Protein AF-A0A2W6TA71-F1 (afdb_monomer_lite)

Sequence (88 aa):
MDERLPQFLHRPVQILWFDSQEFIVVMSTIFVAVIVGGMIGWALLGVLLLFIPWKRSKPRGFIPHLAWRWGLLKFRNYPGPTQTRFFE

pLDDT: mean 86.03, std 9.28, range [51.62, 97.0]

Structure (mmCIF, N/CA/C/O backbone):
data_AF-A0A2W6TA71-F1
#
_entry.id   AF-A0A2W6TA71-F1
#
loop_
_atom_site.group_PDB
_atom_site.id
_atom_site.type_symbol
_atom_site.label_atom_id
_atom_site.label_alt_id
_atom_site.label_comp_id
_atom_site.label_asym_id
_atom_site.label_entity_id
_atom_site.label_seq_id
_atom_site.pdbx_PDB_ins_code
_atom_site.Cartn_x
_atom_site.Cartn_y
_atom_site.Cartn_z
_atom_site.occupancy
_atom_site.B_iso_or_equiv
_atom_site.auth_seq_id
_atom_site.auth_comp_id
_atom_site.auth_asym_id
_atom_site.auth_atom_id
_atom_site.pdbx_PDB_model_num
ATOM 1 N N . MET A 1 1 ? -11.776 16.749 37.203 1.00 51.62 1 MET A N 1
ATOM 2 C CA . MET A 1 1 ? -10.641 16.314 36.366 1.00 51.62 1 MET A CA 1
ATOM 3 C C . MET A 1 1 ? -11.066 16.552 34.935 1.00 51.62 1 MET A C 1
ATOM 5 O O . MET A 1 1 ? -11.968 15.861 34.486 1.00 51.62 1 MET A O 1
ATOM 9 N N . ASP A 1 2 ? -10.527 17.571 34.270 1.00 58.31 2 ASP A N 1
ATOM 10 C CA . ASP A 1 2 ? -10.874 17.828 32.871 1.00 58.31 2 ASP A CA 1
ATOM 11 C C . ASP A 1 2 ? -10.261 16.735 31.999 1.00 58.31 2 ASP A C 1
ATOM 13 O O . ASP A 1 2 ? -9.039 16.623 31.866 1.00 58.31 2 ASP A O 1
ATOM 17 N N . GLU A 1 3 ? -11.122 15.892 31.445 1.00 66.06 3 GLU A N 1
ATOM 18 C CA . GLU A 1 3 ? -10.735 14.763 30.614 1.00 66.06 3 GLU A CA 1
ATOM 19 C C . GLU A 1 3 ? -10.318 15.292 29.236 1.00 66.06 3 GLU A C 1
ATOM 21 O O . GLU A 1 3 ? -11.134 15.607 28.370 1.00 66.06 3 GLU A O 1
ATOM 26 N N . ARG A 1 4 ? -9.008 15.481 29.048 1.00 69.56 4 ARG A N 1
ATOM 27 C CA . ARG A 1 4 ? -8.429 15.991 27.799 1.00 69.56 4 ARG A CA 1
ATOM 28 C C . ARG A 1 4 ? -8.395 14.886 26.752 1.00 69.56 4 ARG A C 1
ATOM 30 O O . ARG A 1 4 ? -7.349 14.291 26.499 1.00 69.56 4 ARG A O 1
ATOM 37 N N . LEU A 1 5 ? -9.542 14.605 26.141 1.00 75.69 5 LEU A N 1
ATOM 38 C CA . LEU A 1 5 ? -9.603 13.664 25.031 1.00 75.69 5 LEU A CA 1
ATOM 39 C C . LEU A 1 5 ? -8.991 14.321 23.777 1.00 75.69 5 LEU A C 1
ATOM 41 O O . LEU A 1 5 ? -9.433 15.403 23.379 1.00 75.69 5 LEU A O 1
ATOM 45 N N . PRO A 1 6 ? -7.972 13.722 23.136 1.00 74.50 6 PRO A N 1
ATOM 46 C CA . PRO A 1 6 ? -7.362 14.301 21.946 1.00 74.50 6 PRO A CA 1
ATOM 47 C C . PRO A 1 6 ? -8.392 14.407 20.817 1.00 74.50 6 PRO A C 1
ATOM 49 O O . PRO A 1 6 ? -8.866 13.396 20.298 1.00 74.50 6 PRO A O 1
ATOM 52 N N . GLN A 1 7 ? -8.693 15.632 20.380 1.00 73.50 7 GLN A N 1
ATOM 53 C CA . GLN A 1 7 ? -9.657 15.917 19.305 1.00 73.50 7 GLN A CA 1
ATOM 54 C C . GLN A 1 7 ? -9.346 15.161 17.995 1.00 73.50 7 GLN A C 1
ATOM 56 O O . GLN A 1 7 ? -10.228 14.904 17.173 1.00 73.50 7 GLN A O 1
ATOM 61 N N . PHE A 1 8 ? -8.085 14.770 17.798 1.00 72.44 8 PHE A N 1
ATOM 62 C CA . PHE A 1 8 ? -7.588 14.145 16.575 1.00 72.44 8 PHE A CA 1
ATOM 63 C C . PHE A 1 8 ? -7.328 12.643 16.691 1.00 72.44 8 PHE A C 1
ATOM 65 O O . PHE A 1 8 ? -6.701 12.094 15.792 1.00 72.44 8 PHE A O 1
ATOM 72 N N . LEU A 1 9 ? -7.845 11.957 17.719 1.00 69.50 9 LEU A N 1
ATOM 73 C CA . LEU A 1 9 ? -7.665 10.502 17.867 1.00 69.50 9 LEU A CA 1
ATOM 74 C C . LEU A 1 9 ? -8.145 9.716 16.634 1.00 69.50 9 LEU A C 1
ATOM 76 O O . LEU A 1 9 ? -7.605 8.671 16.292 1.00 69.50 9 LEU A O 1
ATOM 80 N N . HIS A 1 10 ? -9.155 10.244 15.941 1.00 71.62 10 HIS A N 1
ATOM 81 C CA . HIS A 1 10 ? -9.667 9.638 14.725 1.00 71.62 10 HIS A CA 1
ATOM 82 C C . HIS A 1 10 ? -8.722 9.828 13.530 1.00 71.62 10 HIS A C 1
ATOM 84 O O . HIS A 1 10 ? -8.782 9.001 12.623 1.00 71.62 10 HIS A O 1
ATOM 90 N N . ARG A 1 11 ? -7.904 10.900 13.477 1.00 70.81 11 ARG A N 1
ATOM 91 C CA . ARG A 1 11 ? -7.097 11.294 12.302 1.00 70.81 11 ARG A CA 1
ATOM 92 C C . ARG A 1 11 ? -5.976 10.287 12.019 1.00 70.81 11 ARG A C 1
ATOM 94 O O . ARG A 1 11 ? -5.396 9.742 12.950 1.00 70.81 11 ARG A O 1
ATOM 101 N N . PRO A 1 12 ? -5.678 10.011 10.736 1.00 72.56 12 PRO A N 1
ATOM 102 C CA . PRO A 1 12 ? -4.645 9.054 10.390 1.00 72.56 12 PRO A CA 1
ATOM 103 C C . PRO A 1 12 ? -3.281 9.676 10.691 1.00 72.56 12 PRO A C 1
ATOM 105 O O . PRO A 1 12 ? -3.109 10.892 10.578 1.00 72.56 12 PRO A O 1
ATOM 108 N N . VAL A 1 13 ? -2.288 8.854 11.008 1.00 78.75 13 VAL A N 1
ATOM 109 C CA . VAL A 1 13 ? -0.911 9.347 11.056 1.00 78.75 13 VAL A CA 1
ATOM 110 C C . VAL A 1 13 ? -0.499 9.715 9.631 1.00 78.75 13 VAL A C 1
ATOM 112 O O . VAL A 1 13 ? -0.480 8.859 8.746 1.00 78.75 13 VAL A O 1
ATOM 115 N N . GLN A 1 14 ? -0.221 11.000 9.412 1.00 81.69 14 GLN A N 1
ATOM 116 C CA . GLN A 1 14 ? 0.216 11.529 8.125 1.00 81.69 14 GLN A CA 1
ATOM 117 C C . GLN A 1 14 ? 1.737 11.697 8.108 1.00 81.69 14 GLN A C 1
ATOM 119 O O . GLN A 1 14 ? 2.317 12.285 9.017 1.00 81.69 14 GLN A O 1
ATOM 124 N N . ILE A 1 15 ? 2.366 11.206 7.047 1.00 82.31 15 ILE A N 1
ATOM 125 C CA . ILE A 1 15 ? 3.787 11.333 6.737 1.00 82.31 15 ILE A CA 1
ATOM 126 C C . ILE A 1 15 ? 3.862 11.950 5.342 1.00 82.31 15 ILE A C 1
ATOM 128 O O . ILE A 1 15 ? 3.446 11.315 4.377 1.00 82.31 15 ILE A O 1
ATOM 132 N N . LEU A 1 16 ? 4.377 13.179 5.217 1.00 78.25 16 LEU A N 1
ATOM 133 C CA . LEU A 1 16 ? 4.603 13.827 3.912 1.00 78.25 16 LEU A CA 1
ATOM 134 C C . LEU A 1 16 ? 3.365 13.764 2.989 1.00 78.25 16 LEU A C 1
ATOM 136 O O . LEU A 1 16 ? 3.453 13.309 1.855 1.00 78.25 16 LEU A O 1
ATOM 140 N N . TRP A 1 17 ? 2.195 14.180 3.493 1.00 80.00 17 TRP A N 1
ATOM 141 C CA . TRP A 1 17 ? 0.898 14.152 2.783 1.00 80.00 17 TRP A CA 1
ATOM 142 C C . TRP A 1 17 ? 0.263 12.763 2.575 1.00 80.00 17 TRP A C 1
ATOM 144 O O . TRP A 1 17 ? -0.907 12.669 2.196 1.00 80.00 17 TRP A O 1
ATOM 154 N N . PHE A 1 18 ? 0.990 11.683 2.857 1.00 84.62 18 PHE A N 1
ATOM 155 C CA . PHE A 1 18 ? 0.490 10.314 2.793 1.00 84.62 18 PHE A CA 1
ATOM 156 C C . PHE A 1 18 ? 0.037 9.830 4.166 1.00 84.62 18 PHE A C 1
ATOM 158 O O . PHE A 1 18 ? 0.681 10.076 5.179 1.00 84.62 18 PHE A O 1
ATOM 165 N N . ASP A 1 19 ? -1.070 9.100 4.216 1.00 87.62 19 ASP A N 1
ATOM 166 C CA . ASP A 1 19 ? -1.357 8.256 5.377 1.00 87.62 19 ASP A CA 1
ATOM 167 C C . ASP A 1 19 ? -0.300 7.141 5.485 1.00 87.62 19 ASP A C 1
ATOM 169 O O . ASP A 1 19 ? 0.233 6.693 4.472 1.00 87.62 19 ASP A O 1
ATOM 173 N N . SER A 1 20 ? -0.020 6.662 6.696 1.00 86.31 20 SER A N 1
ATOM 174 C CA . SER A 1 20 ? 0.942 5.579 6.967 1.00 86.31 20 SER A CA 1
ATOM 175 C C . SER A 1 20 ? 0.861 4.391 5.988 1.00 86.31 20 SER A C 1
ATOM 177 O O . SER A 1 20 ? 1.887 3.907 5.514 1.00 86.31 20 SER A O 1
ATOM 179 N N . GLN A 1 21 ? -0.348 3.954 5.618 1.00 86.31 21 GLN A N 1
ATOM 180 C CA . GLN A 1 21 ? -0.549 2.862 4.658 1.00 86.31 21 GLN A CA 1
ATOM 181 C C . GLN A 1 21 ? -0.195 3.265 3.226 1.00 86.31 21 GLN A C 1
ATOM 183 O O . GLN A 1 21 ? 0.387 2.472 2.492 1.00 86.31 21 GLN A O 1
ATOM 188 N N . GLU A 1 22 ? -0.538 4.493 2.827 1.00 90.19 22 GLU A N 1
ATOM 189 C CA . GLU A 1 22 ? -0.149 5.031 1.520 1.00 90.19 22 GLU A CA 1
ATOM 190 C C . GLU A 1 22 ? 1.368 5.133 1.424 1.00 90.19 22 GLU A C 1
ATOM 192 O O . GLU A 1 22 ? 1.936 4.726 0.418 1.00 90.19 22 GLU A O 1
ATOM 197 N N . PHE A 1 23 ? 2.023 5.602 2.486 1.00 91.38 23 PHE A N 1
ATOM 198 C CA . PHE A 1 23 ? 3.471 5.733 2.529 1.00 91.38 23 PHE A CA 1
ATOM 199 C C . PHE A 1 23 ? 4.169 4.380 2.343 1.00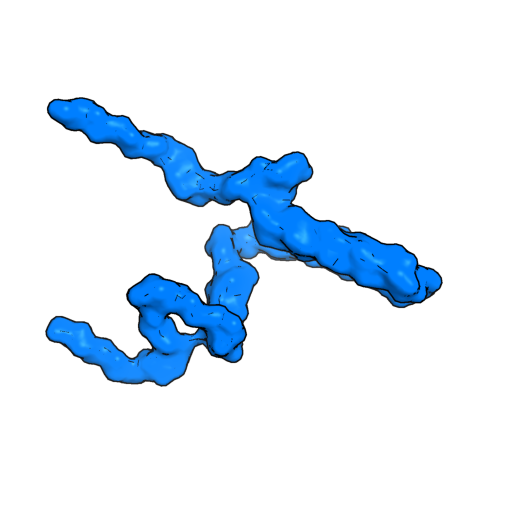 91.38 23 PHE A C 1
ATOM 201 O O . PHE A 1 23 ? 5.050 4.261 1.496 1.00 91.38 23 PHE A O 1
ATOM 208 N N . ILE A 1 24 ? 3.736 3.345 3.073 1.00 90.81 24 ILE A N 1
ATOM 209 C CA . ILE A 1 24 ? 4.300 1.992 2.943 1.00 90.81 24 ILE A CA 1
ATOM 210 C C . ILE A 1 24 ? 4.134 1.470 1.512 1.00 90.81 24 ILE A C 1
ATOM 212 O O . ILE A 1 24 ? 5.108 1.002 0.930 1.00 90.81 24 ILE A O 1
ATOM 216 N N . VAL A 1 25 ? 2.935 1.596 0.929 1.00 92.31 25 VAL A N 1
ATOM 217 C CA . VAL A 1 25 ? 2.653 1.128 -0.440 1.00 92.31 25 VAL A CA 1
ATOM 218 C C . VAL A 1 25 ? 3.478 1.890 -1.479 1.00 92.31 25 VAL A C 1
ATOM 220 O O . VAL A 1 25 ? 4.014 1.280 -2.405 1.00 92.31 25 VAL A O 1
ATOM 223 N N . VAL A 1 26 ? 3.607 3.211 -1.338 1.00 94.06 26 VAL A N 1
ATOM 22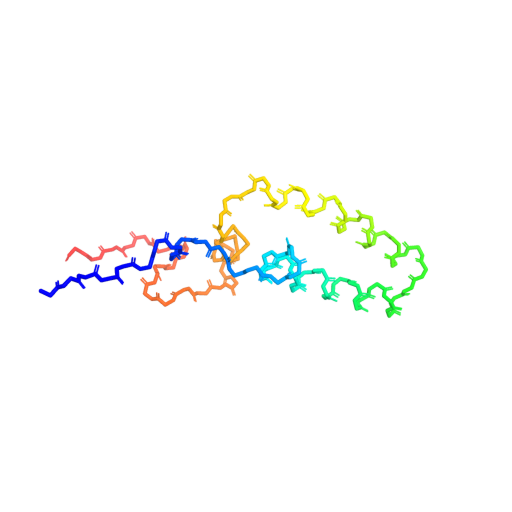4 C CA . VAL A 1 26 ? 4.413 4.047 -2.239 1.00 94.06 26 VAL A CA 1
ATOM 225 C C . VAL A 1 26 ? 5.880 3.636 -2.166 1.00 94.06 26 VAL A C 1
ATOM 227 O O . VAL A 1 26 ? 6.475 3.326 -3.197 1.00 94.06 26 VAL A O 1
ATOM 230 N N . MET A 1 27 ? 6.444 3.561 -0.960 1.00 95.44 27 MET A N 1
ATOM 231 C CA . MET A 1 27 ? 7.850 3.210 -0.765 1.00 95.44 27 MET A CA 1
ATOM 232 C C . MET A 1 27 ? 8.161 1.798 -1.265 1.00 95.44 27 MET A C 1
ATOM 234 O O . MET A 1 27 ? 9.146 1.613 -1.979 1.00 95.44 27 MET A O 1
ATOM 238 N N . SER A 1 28 ? 7.311 0.810 -0.961 1.00 94.88 28 SER A N 1
ATOM 239 C CA . SER A 1 28 ? 7.511 -0.565 -1.430 1.00 94.88 28 SER A CA 1
ATOM 240 C C . SER A 1 28 ? 7.411 -0.673 -2.951 1.00 94.88 28 SER A C 1
ATOM 242 O O . SER A 1 28 ? 8.202 -1.375 -3.573 1.00 94.88 28 SER A O 1
ATOM 244 N N . THR A 1 29 ? 6.463 0.038 -3.567 1.00 95.56 29 THR A N 1
ATOM 245 C CA . THR A 1 29 ? 6.262 -0.018 -5.021 1.00 95.56 29 THR A CA 1
ATOM 246 C C . THR A 1 29 ? 7.405 0.655 -5.766 1.00 95.56 29 THR A C 1
ATOM 248 O O . THR A 1 29 ? 7.904 0.086 -6.732 1.00 95.56 29 THR A O 1
ATOM 251 N N . ILE A 1 30 ? 7.860 1.827 -5.307 1.00 94.94 30 ILE A N 1
ATOM 252 C CA . ILE A 1 30 ? 9.019 2.514 -5.896 1.00 94.94 30 ILE A CA 1
ATOM 253 C C . ILE A 1 30 ? 10.262 1.631 -5.783 1.00 94.94 30 ILE A C 1
ATOM 255 O O . ILE A 1 30 ? 10.973 1.457 -6.768 1.00 94.94 30 ILE A O 1
ATOM 259 N N . PHE A 1 31 ? 10.496 1.026 -4.616 1.00 97.00 31 PHE A N 1
ATOM 260 C CA . PHE A 1 31 ? 11.627 0.123 -4.408 1.00 97.00 31 PHE A CA 1
ATOM 261 C C . PHE A 1 31 ? 11.626 -1.043 -5.409 1.00 97.00 31 PHE A C 1
ATOM 263 O O . PHE A 1 31 ? 12.626 -1.279 -6.086 1.00 97.00 31 PHE A O 1
ATOM 270 N N . VAL A 1 32 ? 10.487 -1.725 -5.573 1.00 96.44 32 VAL A N 1
ATOM 271 C CA . VAL A 1 32 ? 10.348 -2.823 -6.546 1.00 96.44 32 VAL A CA 1
ATOM 272 C C . VAL A 1 32 ? 10.487 -2.320 -7.986 1.00 96.44 32 VAL A C 1
ATOM 274 O O . VAL A 1 32 ? 11.172 -2.950 -8.787 1.00 96.44 32 VAL A O 1
ATOM 277 N N . ALA A 1 33 ? 9.885 -1.178 -8.325 1.00 96.19 33 ALA A N 1
ATOM 278 C CA . ALA A 1 33 ? 9.938 -0.614 -9.671 1.00 96.19 33 ALA A CA 1
ATOM 279 C C . ALA A 1 33 ? 11.367 -0.253 -10.102 1.00 96.19 33 ALA A C 1
ATOM 281 O O . ALA A 1 33 ? 11.727 -0.487 -11.255 1.00 96.19 33 ALA A O 1
ATOM 282 N N . VAL A 1 34 ? 12.186 0.268 -9.182 1.00 96.19 34 VAL A N 1
ATOM 283 C CA . VAL A 1 34 ? 13.598 0.590 -9.440 1.00 96.19 34 VAL A CA 1
ATOM 284 C C . VAL A 1 34 ? 14.425 -0.674 -9.682 1.00 96.19 34 VAL A C 1
ATOM 286 O O . VAL A 1 34 ? 15.267 -0.675 -10.574 1.00 96.19 34 VAL A O 1
ATOM 289 N N . ILE A 1 35 ? 14.171 -1.752 -8.932 1.00 96.25 35 ILE A N 1
ATOM 290 C CA . ILE A 1 35 ? 14.883 -3.030 -9.102 1.00 96.25 35 ILE A CA 1
ATOM 291 C C . ILE A 1 35 ? 14.512 -3.699 -10.427 1.00 96.25 35 ILE A C 1
ATOM 293 O O . ILE A 1 35 ? 15.388 -4.170 -11.147 1.00 96.25 35 ILE A O 1
ATOM 297 N N . VAL A 1 36 ? 13.216 -3.765 -10.741 1.00 95.94 36 VAL A N 1
ATOM 298 C CA . VAL A 1 36 ? 12.732 -4.437 -11.955 1.00 95.94 36 VAL A CA 1
ATOM 299 C C . VAL A 1 36 ? 13.081 -3.628 -13.207 1.00 95.94 36 VAL A C 1
ATOM 301 O O . VAL A 1 36 ? 13.472 -4.201 -14.223 1.00 95.94 36 VAL A O 1
ATOM 304 N N . GLY A 1 37 ? 12.951 -2.301 -13.143 1.00 92.19 37 GLY A N 1
ATOM 305 C CA . GLY A 1 37 ? 13.222 -1.401 -14.259 1.00 92.19 37 GLY A CA 1
ATOM 306 C C . GLY A 1 37 ? 12.327 -1.630 -15.488 1.00 92.19 37 GLY A C 1
ATOM 307 O O . GLY A 1 37 ? 11.324 -2.350 -15.458 1.00 92.19 37 GLY A O 1
ATOM 308 N N . GLY A 1 38 ? 12.685 -0.970 -16.594 1.00 94.06 38 GLY A N 1
ATOM 309 C CA . GLY A 1 38 ? 12.025 -1.132 -17.894 1.00 94.06 38 GLY A CA 1
ATOM 310 C C . GLY A 1 38 ? 10.525 -0.810 -17.891 1.00 94.06 38 GLY A 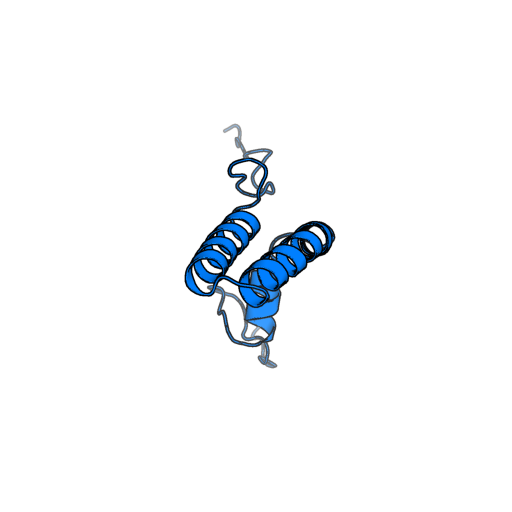C 1
ATOM 311 O O . GLY A 1 38 ? 10.027 -0.050 -17.060 1.00 94.06 38 GLY A O 1
ATOM 312 N N . MET A 1 39 ? 9.782 -1.396 -18.838 1.00 95.38 39 MET A N 1
ATOM 313 C CA . MET A 1 39 ? 8.334 -1.165 -18.963 1.00 95.38 39 MET A CA 1
ATOM 314 C C . MET A 1 39 ? 7.546 -1.641 -17.738 1.00 95.38 39 MET A C 1
ATOM 316 O O . MET A 1 39 ? 6.535 -1.036 -17.400 1.00 95.38 39 MET A O 1
ATOM 320 N N . ILE A 1 40 ? 8.008 -2.693 -17.055 1.00 94.88 40 ILE A N 1
ATOM 321 C CA . ILE A 1 40 ? 7.327 -3.231 -15.871 1.00 94.88 40 ILE A CA 1
ATOM 322 C C . ILE A 1 40 ? 7.437 -2.247 -14.702 1.00 94.88 40 ILE A C 1
ATOM 324 O O . ILE A 1 40 ? 6.429 -1.963 -14.058 1.00 94.88 40 ILE A O 1
ATOM 328 N N . GLY A 1 41 ? 8.617 -1.664 -14.462 1.00 94.62 41 GLY A N 1
ATOM 329 C CA . GLY A 1 41 ? 8.791 -0.614 -13.454 1.00 94.62 41 GLY A CA 1
ATOM 330 C C . GLY A 1 41 ? 7.895 0.599 -13.724 1.00 94.62 41 GLY A C 1
ATOM 331 O O . GLY A 1 41 ? 7.191 1.063 -12.827 1.00 94.62 41 GLY A O 1
ATOM 332 N N . TRP A 1 42 ? 7.829 1.055 -14.978 1.00 95.62 42 TRP A N 1
ATOM 333 C CA . TRP A 1 42 ? 6.923 2.139 -15.373 1.00 95.62 42 TRP A CA 1
ATOM 334 C C . TRP A 1 42 ? 5.444 1.776 -15.210 1.00 95.62 42 TRP A C 1
ATOM 336 O O . TRP A 1 42 ? 4.665 2.599 -14.729 1.00 95.62 42 TRP A O 1
ATOM 346 N N . ALA A 1 43 ? 5.051 0.546 -15.547 1.00 96.44 43 ALA A N 1
ATOM 347 C CA . ALA A 1 43 ? 3.688 0.067 -15.345 1.00 96.44 43 ALA A CA 1
ATOM 348 C C . ALA A 1 43 ? 3.310 0.048 -13.855 1.00 96.44 43 ALA A C 1
ATOM 350 O O . ALA A 1 43 ? 2.222 0.497 -13.500 1.00 96.44 43 ALA A O 1
ATOM 351 N N . LEU A 1 44 ? 4.215 -0.393 -12.972 1.00 95.44 44 LEU A N 1
ATOM 352 C CA . LEU A 1 44 ? 4.006 -0.364 -11.520 1.00 95.44 44 LEU A CA 1
ATOM 353 C C . LEU A 1 44 ? 3.791 1.063 -11.001 1.00 95.44 44 LEU A C 1
ATOM 355 O O . LEU A 1 44 ? 2.885 1.291 -10.199 1.00 95.44 44 LEU A O 1
ATOM 359 N N . LEU A 1 45 ? 4.567 2.033 -11.493 1.00 95.56 45 LEU A N 1
ATOM 360 C CA . LEU A 1 45 ? 4.366 3.445 -11.157 1.00 95.56 45 LEU A CA 1
ATOM 361 C C . LEU A 1 45 ? 3.030 3.980 -11.695 1.00 95.56 45 LEU A C 1
ATOM 363 O O . LEU A 1 45 ? 2.325 4.690 -10.980 1.00 95.56 45 LEU A O 1
ATOM 367 N N . GLY A 1 46 ? 2.639 3.6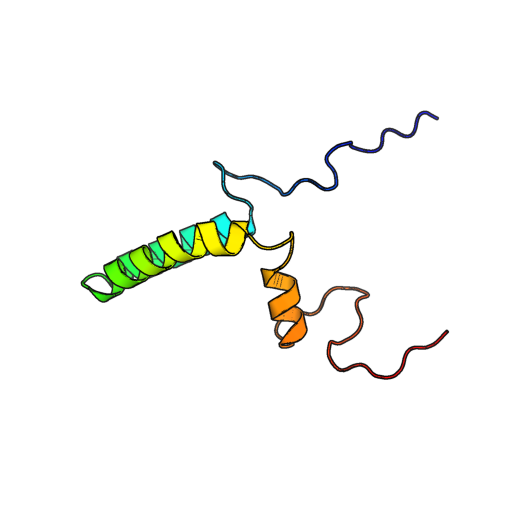02 -12.914 1.00 96.19 46 GLY A N 1
ATOM 368 C CA . GLY A 1 46 ? 1.334 3.955 -13.480 1.00 96.19 46 GLY A CA 1
ATOM 369 C C . GLY A 1 46 ? 0.173 3.420 -12.638 1.00 96.19 46 GLY A C 1
ATOM 370 O O . GLY A 1 46 ? -0.742 4.165 -12.287 1.00 96.19 46 GLY A O 1
ATOM 371 N N . VAL A 1 47 ? 0.243 2.149 -12.233 1.00 95.69 47 VAL A N 1
ATOM 372 C CA . VAL A 1 47 ? -0.739 1.532 -11.330 1.00 95.69 47 VAL A CA 1
ATOM 373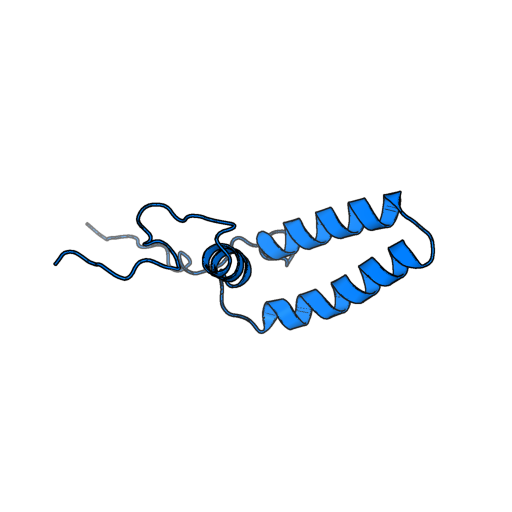 C C . VAL A 1 47 ? -0.760 2.242 -9.978 1.00 95.69 47 VAL A C 1
ATOM 375 O O . VAL A 1 47 ? -1.840 2.518 -9.461 1.00 95.69 47 VAL A O 1
ATOM 378 N N . LEU A 1 48 ? 0.401 2.594 -9.418 1.00 95.06 48 LEU A N 1
ATOM 379 C CA . LEU A 1 48 ? 0.495 3.315 -8.147 1.00 95.06 48 LEU A CA 1
ATOM 380 C C . LEU A 1 48 ? -0.230 4.668 -8.197 1.00 95.06 48 LEU A C 1
ATOM 382 O O . LEU A 1 48 ? -0.983 4.998 -7.278 1.00 95.06 48 LEU A O 1
ATOM 386 N N . LEU A 1 49 ? -0.048 5.428 -9.279 1.00 94.25 49 LEU A N 1
ATOM 387 C CA . LEU A 1 49 ? -0.699 6.728 -9.468 1.00 94.25 49 LEU A CA 1
ATOM 388 C C . LEU A 1 49 ? -2.225 6.618 -9.546 1.00 94.25 49 LEU A C 1
ATOM 390 O O . LEU A 1 49 ? -2.918 7.505 -9.054 1.00 94.25 49 LEU A O 1
ATOM 394 N N . LEU A 1 50 ? -2.752 5.529 -10.110 1.00 95.19 50 LEU A N 1
ATOM 395 C CA . LEU A 1 50 ? -4.192 5.245 -10.135 1.00 95.19 50 LEU A CA 1
ATOM 396 C C . LEU A 1 50 ? -4.698 4.687 -8.796 1.00 95.19 50 LEU A C 1
ATOM 398 O O . LEU A 1 50 ? -5.826 4.960 -8.378 1.00 95.19 50 LEU A O 1
ATOM 402 N N . PHE A 1 51 ? -3.859 3.929 -8.094 1.00 93.06 51 PHE A N 1
ATOM 403 C CA . PHE A 1 51 ? -4.200 3.300 -6.825 1.00 93.06 51 PHE A CA 1
ATOM 404 C C . PHE A 1 51 ? -4.388 4.319 -5.696 1.00 93.06 51 PHE A C 1
ATOM 406 O O . PHE A 1 51 ? -5.317 4.180 -4.903 1.00 93.06 51 PHE A O 1
ATOM 413 N N . ILE A 1 52 ? -3.552 5.361 -5.618 1.00 92.00 52 ILE A N 1
ATOM 414 C CA . ILE A 1 52 ? -3.628 6.387 -4.561 1.00 92.00 52 ILE A CA 1
ATOM 415 C C . ILE A 1 52 ? -5.001 7.092 -4.506 1.00 92.00 52 ILE A C 1
ATOM 417 O O . ILE A 1 52 ? -5.622 7.070 -3.438 1.00 92.00 52 ILE A O 1
ATOM 421 N N . PRO A 1 53 ? -5.529 7.702 -5.588 1.00 92.69 53 PRO A N 1
ATOM 422 C CA . PRO A 1 53 ? -6.838 8.354 -5.551 1.00 92.69 53 PRO A CA 1
ATOM 423 C C . PRO A 1 53 ? -7.963 7.348 -5.284 1.00 92.69 53 PRO A C 1
ATOM 425 O O . PRO A 1 53 ? -8.879 7.643 -4.515 1.00 92.69 53 PRO A O 1
ATOM 428 N N . TRP A 1 54 ? -7.862 6.129 -5.827 1.00 93.25 54 TRP A N 1
ATOM 429 C CA . TRP A 1 54 ? -8.813 5.063 -5.523 1.00 93.25 54 TRP A CA 1
ATOM 430 C C . TRP A 1 54 ? -8.810 4.694 -4.033 1.00 93.25 54 TRP A C 1
ATOM 432 O O . TRP A 1 54 ? -9.878 4.646 -3.422 1.00 93.25 54 TRP A O 1
ATOM 442 N N . LYS A 1 55 ? -7.642 4.513 -3.404 1.00 89.75 55 LYS A N 1
ATOM 443 C CA . LYS A 1 55 ? -7.527 4.229 -1.964 1.00 89.75 55 LYS A CA 1
ATOM 444 C C . LYS A 1 55 ? -8.079 5.379 -1.131 1.00 89.75 55 LYS A C 1
ATOM 446 O O . LYS A 1 55 ? -8.753 5.129 -0.135 1.00 89.75 55 LYS A O 1
ATOM 451 N N . ARG A 1 56 ? -7.835 6.629 -1.533 1.00 89.31 56 ARG A N 1
ATOM 452 C CA . ARG A 1 56 ? -8.344 7.824 -0.837 1.00 89.31 56 ARG A CA 1
ATOM 453 C C . ARG A 1 56 ? -9.870 7.945 -0.870 1.00 89.31 56 ARG A C 1
ATOM 455 O O . ARG A 1 56 ? -10.427 8.581 0.016 1.00 89.31 56 ARG A O 1
ATOM 462 N N . SER A 1 57 ? -10.545 7.295 -1.823 1.00 89.81 57 SER A N 1
ATOM 463 C CA . SER A 1 57 ? -12.015 7.186 -1.834 1.00 89.81 57 SER A CA 1
ATOM 464 C C . SER A 1 57 ? -12.575 6.216 -0.780 1.00 89.81 57 SER A C 1
ATOM 466 O O . SER A 1 57 ? -13.786 6.167 -0.568 1.00 89.81 57 SER A O 1
ATOM 468 N N . LYS A 1 58 ? -11.724 5.403 -0.139 1.00 89.06 58 LYS A N 1
ATOM 469 C CA . LYS A 1 58 ? -12.131 4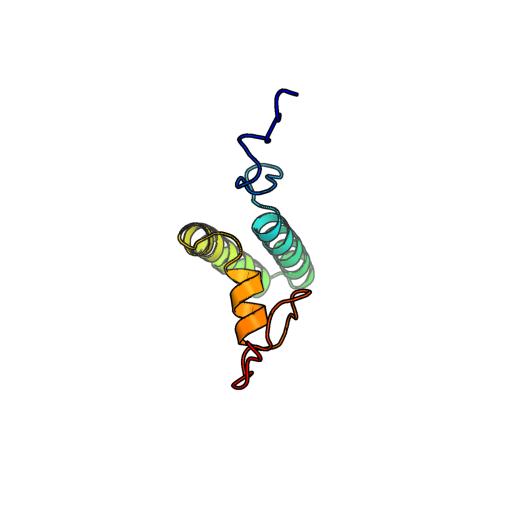.371 0.823 1.00 89.06 58 LYS A CA 1
ATOM 470 C C . LYS A 1 58 ? -12.009 4.868 2.268 1.00 89.06 58 LYS A C 1
ATOM 472 O O . LYS A 1 58 ? -11.168 5.720 2.559 1.00 89.06 58 LYS A O 1
ATOM 477 N N . PRO A 1 59 ? -12.820 4.325 3.196 1.00 85.62 59 PRO A N 1
ATOM 478 C CA . PRO A 1 59 ? -12.721 4.669 4.608 1.00 85.62 59 PRO A CA 1
ATOM 479 C C . PRO A 1 59 ? -11.369 4.258 5.202 1.00 85.62 59 PRO A C 1
ATOM 481 O O . PRO A 1 59 ? -10.628 3.430 4.663 1.00 85.62 59 PRO A O 1
ATOM 484 N N . ARG A 1 60 ? -11.052 4.833 6.365 1.00 79.00 60 ARG A N 1
ATOM 485 C CA . ARG A 1 60 ? -9.841 4.483 7.112 1.00 79.00 60 ARG A CA 1
ATOM 486 C C . ARG A 1 60 ? -9.778 2.998 7.425 1.00 79.00 60 ARG A C 1
ATOM 488 O O . ARG A 1 60 ? -10.789 2.365 7.705 1.00 79.00 60 ARG A O 1
ATOM 495 N N . GLY A 1 61 ? -8.563 2.457 7.403 1.00 82.25 61 GLY A N 1
ATOM 496 C CA . GLY A 1 61 ? -8.340 1.052 7.715 1.00 82.25 61 GLY A CA 1
ATOM 497 C C . GLY A 1 61 ? -8.874 0.089 6.654 1.00 82.25 61 GLY A C 1
ATOM 498 O O . GLY A 1 61 ? -8.880 -1.109 6.915 1.00 82.25 61 GLY A O 1
ATOM 499 N N . PHE A 1 62 ? -9.277 0.563 5.468 1.00 86.94 62 PHE A N 1
ATOM 500 C CA . PHE A 1 62 ? -9.791 -0.295 4.398 1.00 86.94 62 PHE A CA 1
ATOM 501 C C . PHE A 1 62 ? -8.834 -1.441 4.042 1.00 86.94 62 PHE A C 1
ATOM 503 O O . PHE A 1 62 ? -9.262 -2.589 3.992 1.00 86.94 62 PHE A O 1
ATOM 510 N N . ILE A 1 63 ? -7.538 -1.156 3.864 1.00 87.31 63 ILE A N 1
ATOM 511 C CA . ILE A 1 63 ? -6.533 -2.175 3.517 1.00 87.31 63 ILE A CA 1
ATOM 512 C C . ILE A 1 63 ? -6.420 -3.267 4.597 1.00 87.31 63 ILE A C 1
ATOM 514 O O . ILE A 1 63 ? -6.587 -4.439 4.262 1.00 87.31 63 ILE A O 1
ATOM 518 N N . PRO A 1 64 ? -6.186 -2.954 5.887 1.00 87.12 64 PRO A N 1
ATOM 519 C CA . PRO A 1 64 ? -6.068 -3.993 6.903 1.00 87.12 64 PRO A CA 1
ATOM 520 C C . PRO A 1 64 ? -7.404 -4.700 7.194 1.00 87.12 64 PRO A C 1
ATOM 522 O O . PRO A 1 64 ? -7.380 -5.877 7.536 1.00 87.12 64 PRO A O 1
ATOM 525 N N . HIS A 1 65 ? -8.564 -4.061 6.989 1.00 88.12 65 HIS A N 1
ATOM 526 C CA . HIS A 1 65 ? -9.862 -4.754 7.061 1.00 88.12 65 HIS A CA 1
ATOM 527 C C . HIS A 1 65 ? -10.080 -5.708 5.884 1.00 88.12 65 HIS A C 1
ATOM 529 O O . HIS A 1 65 ? -10.632 -6.790 6.067 1.00 88.12 65 HIS A O 1
ATOM 535 N N . LEU A 1 66 ? -9.631 -5.341 4.682 1.00 88.81 66 LEU A N 1
ATOM 536 C CA . LEU A 1 66 ? -9.656 -6.227 3.521 1.00 88.81 66 LEU A CA 1
ATOM 537 C C . LEU A 1 66 ? -8.743 -7.438 3.748 1.00 88.81 66 LEU A C 1
ATOM 539 O O . LEU A 1 66 ? -9.149 -8.575 3.521 1.00 88.81 66 LEU A O 1
ATOM 543 N N . ALA A 1 67 ? -7.548 -7.200 4.285 1.00 88.31 67 ALA A N 1
ATOM 544 C CA . ALA A 1 67 ? -6.628 -8.257 4.674 1.00 88.31 67 ALA A CA 1
ATOM 545 C C . ALA A 1 67 ? -7.197 -9.146 5.793 1.00 88.31 67 ALA A C 1
ATOM 547 O O . ALA A 1 67 ? -7.051 -10.364 5.729 1.00 88.31 67 ALA A O 1
ATOM 548 N N . TRP A 1 68 ? -7.896 -8.574 6.779 1.00 90.19 68 TRP A N 1
ATOM 549 C CA . TRP A 1 68 ? -8.618 -9.349 7.793 1.00 90.19 68 TRP A CA 1
ATOM 550 C C . TRP A 1 68 ? -9.737 -10.193 7.176 1.00 90.19 68 TRP A C 1
ATOM 552 O O . TRP A 1 68 ? -9.834 -11.379 7.478 1.00 90.19 68 TRP A O 1
ATOM 562 N N . ARG A 1 69 ? -10.522 -9.636 6.243 1.00 88.31 69 ARG A N 1
ATOM 563 C CA . ARG A 1 69 ? -11.587 -10.363 5.531 1.00 88.31 69 ARG A CA 1
ATOM 564 C C . ARG A 1 69 ? -11.049 -11.562 4.748 1.00 88.31 69 ARG A C 1
ATOM 566 O O . ARG A 1 69 ? -11.725 -12.581 4.664 1.00 88.31 69 ARG A O 1
ATOM 573 N N . TRP A 1 70 ? -9.846 -11.450 4.190 1.00 88.38 70 TRP A N 1
ATOM 574 C CA . TRP A 1 70 ? -9.161 -12.549 3.502 1.00 88.38 70 TRP A CA 1
ATOM 575 C C . TRP A 1 70 ? -8.358 -13.470 4.432 1.00 88.38 70 TRP A C 1
ATOM 577 O O . TRP A 1 70 ? -7.743 -14.420 3.960 1.00 88.38 70 TRP A O 1
ATOM 587 N N . GLY A 1 71 ? -8.354 -13.218 5.744 1.00 86.19 71 GLY A N 1
ATOM 588 C CA . GLY A 1 71 ? -7.640 -14.037 6.726 1.00 86.19 71 GLY A CA 1
ATOM 589 C C . GLY A 1 71 ? -6.125 -13.804 6.788 1.00 86.19 71 GLY A C 1
ATOM 590 O O . GLY A 1 71 ? -5.432 -14.542 7.482 1.00 86.19 71 GLY A O 1
ATOM 591 N N . LEU A 1 72 ? -5.607 -12.775 6.112 1.00 86.56 72 LEU A N 1
ATOM 592 C CA . LEU A 1 72 ? -4.183 -12.411 6.098 1.00 86.56 72 LEU A CA 1
ATOM 593 C C . LEU A 1 72 ? -3.749 -11.665 7.369 1.00 86.56 72 LEU A C 1
ATOM 595 O O . LEU A 1 72 ? -2.569 -11.641 7.706 1.00 86.56 72 LEU A O 1
ATOM 599 N N . LEU A 1 73 ? -4.698 -11.038 8.067 1.00 87.31 73 LEU A N 1
ATOM 600 C CA . LEU A 1 73 ? -4.464 -10.282 9.295 1.00 87.31 73 LEU A CA 1
ATOM 601 C C . LEU A 1 73 ? -5.472 -10.691 10.374 1.00 87.31 73 LEU A C 1
ATOM 603 O O . LEU A 1 73 ? -6.661 -10.842 10.106 1.00 87.31 73 LEU A O 1
ATOM 607 N N . LYS A 1 74 ? -5.005 -10.829 11.619 1.00 85.19 74 LYS A N 1
ATOM 608 C CA . LYS A 1 74 ? -5.858 -10.965 12.807 1.00 85.19 74 LYS A CA 1
ATOM 609 C C . LYS A 1 74 ? -5.687 -9.729 13.674 1.00 85.19 74 LYS A C 1
ATOM 611 O O . LYS A 1 74 ? -4.578 -9.417 14.101 1.00 85.19 74 LYS A O 1
ATOM 616 N N . PHE A 1 75 ? -6.782 -9.035 13.947 1.00 86.00 75 PHE A N 1
ATOM 617 C CA . PHE A 1 75 ? -6.783 -7.951 14.919 1.00 86.00 75 PHE A CA 1
ATOM 618 C C . PHE A 1 75 ? -6.946 -8.525 16.329 1.00 86.00 75 PHE A C 1
ATOM 620 O O . PHE A 1 75 ? -7.697 -9.479 16.544 1.00 86.00 75 PHE A O 1
ATOM 627 N N . ARG A 1 76 ? -6.234 -7.952 17.304 1.00 83.56 76 ARG A N 1
ATOM 628 C CA . ARG A 1 76 ? -6.357 -8.365 18.706 1.00 83.56 76 ARG A CA 1
ATOM 629 C C . ARG A 1 76 ? -7.778 -8.078 19.193 1.00 83.56 76 ARG A C 1
ATOM 631 O O . ARG A 1 76 ? -8.274 -6.976 18.984 1.00 83.56 76 ARG A O 1
ATOM 638 N N . ASN A 1 77 ? -8.396 -9.053 19.857 1.00 82.81 77 ASN A N 1
ATOM 639 C CA . ASN A 1 77 ? -9.774 -8.983 20.367 1.00 82.81 77 ASN A CA 1
ATOM 640 C C . ASN A 1 77 ? -10.845 -8.795 19.281 1.00 82.81 77 ASN A C 1
ATOM 642 O O . ASN A 1 77 ? -11.952 -8.357 19.577 1.00 82.81 77 ASN A O 1
ATOM 646 N N . TYR A 1 78 ? -10.520 -9.116 18.030 1.00 82.88 78 TYR A N 1
ATOM 647 C CA . TYR A 1 78 ? -11.470 -9.081 16.929 1.00 82.88 78 TYR A CA 1
ATOM 648 C C . TYR A 1 78 ? -11.844 -10.513 16.555 1.00 82.88 78 TYR A C 1
ATOM 650 O O . TYR A 1 78 ? -10.952 -11.370 16.504 1.00 82.88 78 TYR A O 1
ATOM 658 N N . PRO A 1 79 ? -13.129 -10.795 16.293 1.00 84.81 79 PRO A N 1
ATOM 659 C CA . PRO A 1 79 ? -13.535 -12.124 15.873 1.00 84.81 79 PRO A CA 1
ATOM 660 C C . PRO A 1 79 ? -12.839 -12.516 14.567 1.00 84.81 79 PRO A C 1
ATOM 662 O O . PRO A 1 79 ? -12.367 -11.674 13.795 1.00 84.81 79 PRO A O 1
ATOM 665 N N . GLY A 1 80 ? -12.745 -13.820 14.322 1.00 83.88 80 GLY A N 1
ATOM 666 C CA . GLY A 1 80 ? -12.283 -14.319 13.033 1.00 83.88 80 GLY A CA 1
ATOM 667 C C . GLY A 1 80 ? -13.266 -13.944 11.913 1.00 83.88 80 GLY A C 1
ATOM 668 O O . GLY A 1 80 ? -14.470 -13.884 12.164 1.00 83.88 80 GLY A O 1
ATOM 669 N N . PRO A 1 81 ? -12.798 -13.752 10.667 1.00 82.12 81 PRO A N 1
ATOM 670 C CA . PRO A 1 81 ? -13.663 -13.399 9.534 1.00 82.12 81 PRO A CA 1
ATOM 671 C C . PRO A 1 81 ? -14.714 -14.473 9.201 1.00 82.12 81 PRO A C 1
ATOM 673 O O . PRO A 1 81 ? -15.696 -14.185 8.527 1.00 82.12 81 PRO A O 1
ATOM 676 N N . THR A 1 82 ? -14.521 -15.706 9.674 1.00 83.44 82 THR A N 1
ATOM 677 C CA . THR A 1 82 ? -15.411 -16.859 9.462 1.00 83.44 82 THR A CA 1
ATOM 678 C C . THR A 1 82 ? -16.111 -17.324 10.742 1.00 83.44 82 THR A C 1
ATOM 680 O O . THR A 1 82 ? -16.692 -18.408 10.774 1.00 83.44 82 THR A O 1
ATOM 683 N N . GLN A 1 83 ? -16.037 -16.548 11.824 1.00 81.69 83 GLN A N 1
ATOM 684 C CA . GLN A 1 83 ? -16.571 -16.963 13.115 1.00 81.69 83 GLN A CA 1
ATOM 685 C C . GLN A 1 83 ? -18.095 -16.804 13.145 1.00 81.69 83 GLN A C 1
ATOM 687 O O . GLN A 1 83 ? -18.621 -15.720 12.921 1.00 81.69 83 GLN A O 1
ATOM 692 N N . THR A 1 84 ? -18.802 -17.903 13.409 1.00 81.12 84 THR A N 1
ATOM 693 C CA . THR A 1 84 ? -20.276 -17.963 13.408 1.00 81.12 84 THR A CA 1
ATOM 694 C C . THR A 1 84 ? -20.881 -18.095 14.803 1.00 81.12 84 THR A C 1
ATOM 696 O O . THR A 1 84 ? -22.099 -18.043 14.948 1.00 81.12 84 THR A O 1
ATOM 699 N N . ARG A 1 85 ? -20.049 -18.274 15.837 1.00 79.56 85 ARG A N 1
ATOM 700 C CA . ARG A 1 85 ? -20.478 -18.373 17.235 1.00 79.56 85 ARG A CA 1
ATOM 701 C C . ARG A 1 85 ? -19.885 -17.231 18.044 1.00 79.56 85 ARG A C 1
ATOM 703 O O . ARG A 1 85 ? -18.664 -17.076 18.085 1.00 79.56 85 ARG A O 1
ATOM 710 N N . PHE A 1 86 ? -20.766 -16.490 18.697 1.00 80.94 86 PHE A N 1
ATOM 711 C CA . PHE A 1 86 ? -20.455 -15.419 19.633 1.00 80.94 86 PHE A CA 1
ATOM 712 C C . PHE A 1 86 ? -21.090 -15.804 20.972 1.00 80.94 86 PHE A C 1
ATOM 714 O O . PHE A 1 86 ? -22.214 -16.302 20.985 1.00 80.94 86 PHE A O 1
ATOM 721 N N . PHE A 1 87 ? -20.339 -15.672 22.063 1.00 77.88 87 PHE A N 1
ATOM 722 C CA . PHE A 1 87 ? -20.871 -15.850 23.414 1.00 77.88 87 PHE A CA 1
ATOM 723 C C . PHE A 1 87 ? -21.409 -14.493 23.883 1.00 77.88 87 PHE A C 1
ATOM 725 O O . PHE A 1 87 ? -20.727 -13.487 23.674 1.00 77.88 87 PHE A O 1
ATOM 732 N N . GLU A 1 88 ? -22.621 -14.476 24.439 1.00 65.62 88 GLU A N 1
ATOM 733 C CA . GLU A 1 88 ? -23.218 -13.307 25.106 1.00 65.62 88 GLU A CA 1
ATOM 734 C C . GLU A 1 88 ? -22.699 -13.158 26.540 1.00 65.62 88 GLU A C 1
ATOM 736 O O . GLU A 1 88 ? -22.470 -14.203 27.196 1.00 65.62 88 GLU A O 1
#

Radius of gyration: 17.89 Å; chains: 1; bounding box: 38×36×55 Å

Foldseek 3Di:
DPDPDPPCPVPADDDPNDGPVLVVLVVVLQVVLVVVDDPVSVVSVVVNVVVVVVVVVDDPPPVVVVCQCVVNDDDVPDDRNPDPDDDD

Secondary structure (DSSP, 8-state):
------TTTTSPPEETTEEHHHHHHHHHHHHHHHHH-HHHHHHHHHHHHHHHHHHHTSPTTHHHHHHHHTTS---TT---TT------